Protein AF-A0A069CUX2-F1 (afdb_monomer_lite)

Structure (mmCIF, N/CA/C/O backbone):
data_AF-A0A069CUX2-F1
#
_entry.id   AF-A0A069CUX2-F1
#
loop_
_atom_site.group_PDB
_atom_site.id
_atom_site.type_symbol
_atom_site.label_atom_id
_atom_site.label_alt_id
_atom_site.label_comp_id
_atom_site.label_asym_id
_atom_site.label_entity_id
_atom_site.label_seq_id
_atom_site.pdbx_PDB_ins_code
_atom_site.Cartn_x
_atom_site.Cartn_y
_atom_site.Cartn_z
_atom_site.occupancy
_atom_site.B_iso_or_equiv
_atom_site.auth_seq_id
_atom_site.auth_comp_id
_atom_site.auth_asym_id
_atom_site.auth_atom_id
_atom_site.pdbx_PDB_model_num
ATOM 1 N N . MET A 1 1 ? -10.751 4.506 -2.041 1.00 89.06 1 MET A N 1
ATOM 2 C CA . MET A 1 1 ? -9.769 3.630 -2.712 1.00 89.06 1 MET A CA 1
ATOM 3 C C . MET A 1 1 ? -8.848 4.485 -3.562 1.00 89.06 1 MET A C 1
ATOM 5 O O . MET A 1 1 ? -9.342 5.306 -4.328 1.00 89.06 1 MET A O 1
ATOM 9 N N . VAL A 1 2 ? -7.538 4.305 -3.419 1.00 91.25 2 VAL A N 1
ATOM 10 C CA . VAL A 1 2 ? -6.499 4.920 -4.254 1.00 91.25 2 VAL A CA 1
ATOM 11 C C . VAL A 1 2 ? -5.638 3.807 -4.830 1.00 91.25 2 VAL A C 1
ATOM 13 O O . VAL A 1 2 ? -5.231 2.904 -4.104 1.00 91.25 2 VAL A O 1
ATOM 16 N N . THR A 1 3 ? -5.342 3.892 -6.125 1.00 91.38 3 THR A N 1
ATOM 17 C CA . THR A 1 3 ? -4.471 2.940 -6.817 1.00 91.38 3 THR A CA 1
ATOM 18 C C . THR A 1 3 ? -3.313 3.683 -7.462 1.00 91.38 3 THR A C 1
ATOM 20 O O . THR A 1 3 ? -3.521 4.609 -8.246 1.00 91.38 3 THR A O 1
ATOM 23 N N . LEU A 1 4 ? -2.092 3.254 -7.155 1.00 88.75 4 LEU A N 1
ATOM 24 C CA . LEU A 1 4 ? -0.872 3.703 -7.808 1.00 88.75 4 LEU A CA 1
ATOM 25 C C . LEU A 1 4 ? -0.372 2.611 -8.755 1.00 88.75 4 LEU A C 1
ATOM 27 O O . LEU A 1 4 ? -0.191 1.462 -8.351 1.00 88.75 4 LEU A O 1
ATOM 31 N N . LYS A 1 5 ? -0.111 2.986 -10.008 1.00 88.75 5 LYS A N 1
ATOM 32 C CA . LYS A 1 5 ? 0.541 2.125 -10.995 1.00 88.75 5 LYS A CA 1
ATOM 33 C C . LYS A 1 5 ? 2.014 2.504 -11.103 1.00 88.75 5 LYS A C 1
ATOM 35 O O . LYS A 1 5 ? 2.330 3.647 -11.422 1.00 88.75 5 LYS A O 1
ATOM 40 N N . ILE A 1 6 ? 2.897 1.539 -10.879 1.00 84.81 6 ILE A N 1
ATOM 41 C CA . ILE A 1 6 ? 4.344 1.702 -11.021 1.00 84.81 6 ILE A CA 1
ATOM 42 C C . ILE A 1 6 ? 4.805 0.834 -12.183 1.00 84.81 6 ILE A C 1
ATOM 44 O O . ILE A 1 6 ? 4.644 -0.386 -12.162 1.00 84.81 6 ILE A O 1
ATOM 48 N N . GLU A 1 7 ? 5.381 1.467 -13.198 1.00 83.25 7 GLU A N 1
ATOM 49 C CA . GLU A 1 7 ? 5.952 0.779 -14.352 1.00 83.25 7 GLU A CA 1
ATOM 50 C C . GLU A 1 7 ? 7.473 0.728 -14.235 1.00 83.25 7 GLU A C 1
ATOM 52 O O . GLU A 1 7 ? 8.129 1.754 -14.043 1.00 83.25 7 GLU A O 1
ATOM 57 N N . THR A 1 8 ? 8.044 -0.465 -14.381 1.00 78.12 8 THR A N 1
ATOM 58 C CA . THR A 1 8 ? 9.497 -0.625 -14.480 1.00 78.12 8 THR A CA 1
ATOM 59 C C . THR A 1 8 ? 9.961 -0.455 -15.931 1.00 78.12 8 THR A C 1
ATOM 61 O O . THR A 1 8 ? 9.166 -0.609 -16.864 1.00 78.12 8 THR A O 1
ATOM 64 N N . PRO A 1 9 ? 11.262 -0.197 -16.169 1.00 77.00 9 PRO A N 1
ATOM 65 C CA . PRO A 1 9 ? 11.818 -0.113 -17.523 1.00 77.00 9 PRO A CA 1
ATOM 66 C C . PRO A 1 9 ? 11.586 -1.365 -18.386 1.00 77.00 9 PRO A C 1
ATOM 68 O O . PRO A 1 9 ? 11.558 -1.260 -19.606 1.00 77.00 9 PRO A O 1
ATOM 71 N N . ASN A 1 10 ? 11.369 -2.526 -17.760 1.00 78.62 10 ASN A N 1
ATOM 72 C CA . ASN A 1 10 ? 11.104 -3.804 -18.426 1.00 78.62 10 ASN A CA 1
ATOM 73 C C . ASN A 1 10 ? 9.605 -4.060 -18.679 1.00 78.62 10 ASN A C 1
ATOM 75 O O . ASN A 1 10 ? 9.201 -5.203 -18.896 1.00 78.62 10 ASN A O 1
ATOM 79 N N . HIS A 1 11 ? 8.773 -3.012 -18.628 1.00 74.81 11 HIS A N 1
ATOM 80 C CA . HIS A 1 11 ? 7.320 -3.065 -18.823 1.00 74.81 11 HIS A CA 1
ATOM 81 C C . HIS A 1 11 ? 6.565 -3.955 -17.817 1.00 74.81 11 HIS A C 1
ATOM 83 O O . HIS A 1 11 ? 5.430 -4.363 -18.074 1.00 74.81 11 HIS A O 1
ATOM 89 N N . ASN A 1 12 ? 7.153 -4.236 -16.649 1.00 80.19 12 ASN A N 1
ATOM 90 C CA . ASN A 1 12 ? 6.403 -4.819 -15.539 1.00 80.19 12 ASN A CA 1
ATOM 91 C C . ASN A 1 12 ? 5.596 -3.705 -14.865 1.00 80.19 12 ASN A C 1
ATOM 93 O O . ASN A 1 12 ? 6.144 -2.647 -14.556 1.00 80.19 12 ASN A O 1
ATOM 97 N N . ALA A 1 13 ? 4.305 -3.944 -14.636 1.00 83.12 13 ALA A N 1
ATOM 98 C CA . ALA A 1 13 ? 3.421 -3.002 -13.962 1.00 83.12 13 ALA A CA 1
ATOM 99 C C . ALA A 1 13 ? 2.986 -3.566 -12.609 1.00 83.12 13 ALA A C 1
ATOM 101 O O . ALA A 1 13 ? 2.346 -4.617 -12.547 1.00 83.12 13 ALA A O 1
ATOM 102 N N . TYR A 1 14 ? 3.325 -2.844 -11.548 1.00 87.31 14 TYR A N 1
ATOM 103 C CA . TYR A 1 14 ? 2.905 -3.117 -10.181 1.00 87.31 14 TYR A CA 1
ATOM 104 C C . TYR A 1 14 ? 1.748 -2.175 -9.842 1.00 87.31 14 TYR A C 1
ATOM 106 O O . TYR A 1 14 ? 1.843 -0.970 -10.077 1.00 87.31 14 TYR A O 1
ATOM 114 N N . HIS A 1 15 ? 0.658 -2.712 -9.306 1.00 90.25 15 HIS A N 1
ATOM 115 C CA . HIS A 1 15 ? -0.491 -1.936 -8.849 1.00 90.25 15 HIS A CA 1
ATOM 116 C C . HIS A 1 15 ? -0.561 -2.020 -7.335 1.00 90.25 15 HIS A C 1
ATOM 118 O O . HIS A 1 15 ? -0.734 -3.106 -6.782 1.00 90.25 15 HIS A O 1
ATOM 124 N N . LEU A 1 16 ? -0.419 -0.871 -6.685 1.00 91.25 16 LEU A N 1
ATOM 125 C CA . LEU A 1 16 ? -0.545 -0.719 -5.244 1.00 91.25 16 LEU A CA 1
ATOM 126 C C . LEU A 1 16 ? -1.908 -0.104 -4.997 1.00 91.25 16 LEU A C 1
ATOM 128 O O . LEU A 1 16 ? -2.165 1.005 -5.462 1.00 91.25 16 LEU A O 1
ATOM 132 N N . THR A 1 17 ? -2.773 -0.809 -4.285 1.00 92.75 17 THR A N 1
ATOM 133 C CA . THR A 1 17 ? -4.101 -0.313 -3.933 1.00 92.75 17 THR A CA 1
ATOM 134 C C . THR A 1 17 ? -4.177 -0.123 -2.433 1.00 92.75 17 THR A C 1
ATOM 136 O 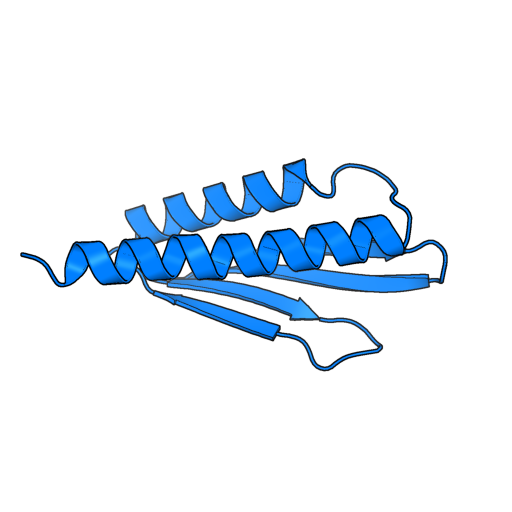O . THR A 1 17 ? -3.782 -1.001 -1.671 1.00 92.75 17 THR A O 1
ATOM 139 N N . VAL A 1 18 ? -4.679 1.037 -2.020 1.00 93.94 18 VAL A N 1
ATOM 140 C CA . VAL A 1 18 ? -5.028 1.334 -0.634 1.00 93.94 18 VAL A CA 1
ATOM 141 C C . VAL A 1 18 ? -6.517 1.639 -0.577 1.00 93.94 18 VAL A C 1
ATOM 143 O O . VAL A 1 18 ? -7.020 2.530 -1.270 1.00 93.94 18 VAL A O 1
ATOM 146 N N . GLU A 1 19 ? -7.238 0.916 0.260 1.00 96.06 19 GLU A N 1
ATOM 147 C CA . GLU A 1 19 ? -8.663 1.096 0.484 1.00 96.06 19 GLU A CA 1
ATOM 148 C C . GLU A 1 19 ? -8.919 1.414 1.951 1.00 96.06 19 GLU A C 1
ATOM 150 O O . GLU A 1 19 ? -8.407 0.734 2.834 1.00 96.06 19 GLU A O 1
ATOM 155 N N . LEU A 1 20 ? -9.712 2.455 2.199 1.00 95.00 20 LEU A N 1
ATOM 156 C CA . LEU A 1 20 ? -10.226 2.779 3.521 1.00 95.00 20 LEU A CA 1
ATOM 157 C C . LEU A 1 20 ? -11.6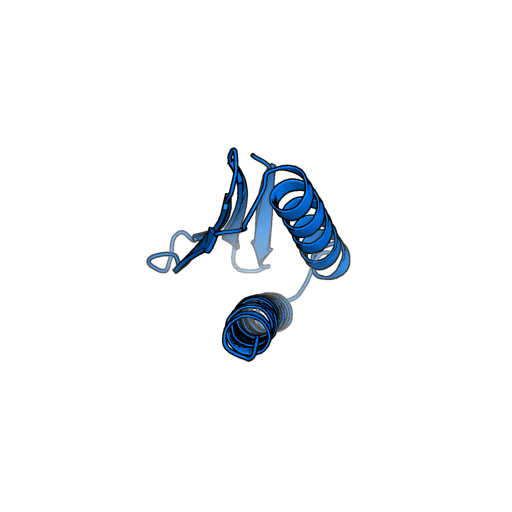50 2.248 3.630 1.00 95.00 20 LEU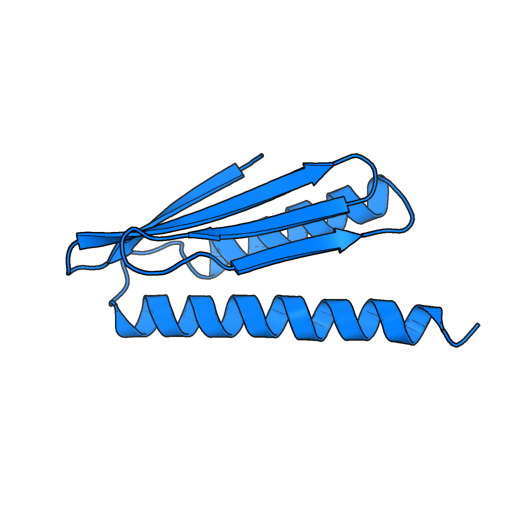 A C 1
ATOM 159 O O . LEU A 1 20 ? -12.501 2.568 2.801 1.00 95.00 20 LEU A O 1
ATOM 163 N N . ASN A 1 21 ? -11.886 1.486 4.683 1.00 92.25 21 ASN A N 1
ATOM 164 C CA . ASN A 1 21 ? -13.180 0.999 5.127 1.00 92.25 21 ASN A CA 1
ATOM 165 C C . ASN A 1 21 ? -13.409 1.470 6.572 1.00 92.25 21 ASN A C 1
ATOM 167 O O . ASN A 1 21 ? -12.488 1.969 7.212 1.00 92.25 21 ASN A O 1
ATOM 171 N N . ALA A 1 22 ? -14.625 1.289 7.097 1.00 90.25 22 ALA A N 1
ATOM 172 C CA . ALA A 1 22 ? -15.058 1.892 8.365 1.00 90.25 22 ALA A CA 1
ATOM 173 C C . ALA A 1 22 ? -14.054 1.754 9.524 1.00 90.25 22 ALA A C 1
ATOM 175 O O . ALA A 1 22 ? -13.810 2.731 10.211 1.00 90.25 22 ALA A O 1
ATOM 176 N N . THR A 1 23 ? -13.465 0.577 9.733 1.00 91.12 23 THR A N 1
ATOM 177 C CA . THR A 1 23 ? -12.461 0.331 10.787 1.00 91.12 23 THR A CA 1
ATOM 178 C C . THR A 1 23 ? -11.292 -0.502 10.263 1.00 91.12 23 THR A C 1
ATOM 180 O O . THR A 1 23 ? -10.726 -1.339 10.967 1.00 91.12 23 THR A O 1
ATOM 183 N N . GLN A 1 24 ? -10.982 -0.378 8.972 1.00 91.62 24 GLN A N 1
ATOM 184 C CA . GLN A 1 24 ? -9.880 -1.130 8.379 1.00 91.62 24 GLN A CA 1
ATOM 185 C C . GLN A 1 24 ? -9.288 -0.409 7.172 1.00 91.62 24 GLN A C 1
ATOM 187 O O . GLN A 1 24 ? -10.001 0.224 6.393 1.00 91.62 24 GLN A O 1
ATOM 192 N N . VAL A 1 25 ? -7.988 -0.591 6.979 1.00 93.38 25 VAL A N 1
ATOM 193 C CA . VAL A 1 25 ? -7.273 -0.210 5.764 1.00 93.38 25 VAL A CA 1
ATOM 194 C C . VAL A 1 25 ? -6.838 -1.482 5.051 1.00 93.38 25 VAL A C 1
ATOM 196 O O . VAL A 1 25 ? -6.207 -2.347 5.648 1.00 93.38 25 VAL A O 1
ATOM 199 N N . VAL A 1 26 ? -7.178 -1.625 3.775 1.00 92.69 26 VAL A N 1
ATOM 200 C CA . VAL A 1 26 ? -6.712 -2.747 2.954 1.00 92.69 26 VAL A CA 1
ATOM 201 C C . VAL A 1 26 ? -5.607 -2.243 2.045 1.00 92.69 26 VAL A C 1
ATOM 203 O O . VAL A 1 26 ? -5.811 -1.304 1.277 1.00 92.69 26 VAL A O 1
ATOM 206 N N . PHE A 1 27 ? -4.432 -2.856 2.139 1.00 92.69 27 PHE A N 1
ATOM 207 C CA . PHE A 1 27 ? -3.311 -2.601 1.247 1.00 92.69 27 PHE A CA 1
ATOM 208 C C . PHE A 1 27 ? -3.045 -3.831 0.394 1.00 92.69 27 PHE A C 1
ATOM 210 O O . PHE A 1 27 ? -2.815 -4.912 0.929 1.00 92.69 27 PHE A O 1
ATOM 217 N N . SER A 1 28 ? -3.025 -3.678 -0.925 1.00 91.56 28 SER A N 1
ATOM 218 C CA . SER A 1 28 ? -2.694 -4.770 -1.833 1.00 91.56 28 SER A CA 1
ATOM 219 C C . SER A 1 28 ? -1.669 -4.364 -2.880 1.00 91.56 28 SER A C 1
ATOM 221 O O . SER A 1 28 ? -1.621 -3.219 -3.329 1.00 91.56 28 SER A O 1
ATOM 223 N N . VAL A 1 29 ? -0.832 -5.322 -3.273 1.00 88.94 29 VAL A N 1
ATOM 224 C CA . VAL A 1 29 ? 0.172 -5.161 -4.326 1.00 88.94 29 VAL A CA 1
ATOM 225 C C . VAL A 1 29 ? 0.007 -6.286 -5.330 1.00 88.94 29 VAL A C 1
ATOM 227 O O . VAL A 1 29 ? 0.215 -7.441 -4.978 1.00 88.94 29 VAL A O 1
ATOM 230 N N . THR A 1 30 ? -0.301 -5.973 -6.584 1.00 89.69 30 THR A N 1
ATOM 231 C CA . THR A 1 30 ? -0.455 -6.965 -7.663 1.00 89.69 30 THR A CA 1
ATOM 232 C C . THR A 1 30 ? 0.456 -6.646 -8.845 1.00 89.69 30 THR A C 1
ATOM 234 O O . THR A 1 30 ? 0.796 -5.488 -9.081 1.00 89.69 30 THR A O 1
ATOM 237 N N . SER A 1 31 ? 0.839 -7.653 -9.632 1.00 85.31 31 SER A N 1
ATOM 238 C CA . SER A 1 31 ? 1.404 -7.432 -10.969 1.00 85.31 31 SER A CA 1
ATOM 239 C C . SER A 1 31 ? 0.982 -8.533 -11.933 1.00 85.31 31 SER A C 1
ATOM 241 O O . SER A 1 31 ? 0.442 -9.560 -11.530 1.00 85.31 31 SER A O 1
ATOM 243 N N . SER A 1 32 ? 1.296 -8.356 -13.214 1.00 78.44 32 SER A N 1
ATOM 244 C CA . SER A 1 32 ? 1.088 -9.384 -14.237 1.00 78.44 32 SER A CA 1
ATOM 245 C C . SER A 1 32 ? 1.922 -10.658 -14.038 1.00 78.44 32 SER A C 1
ATOM 247 O O . SER A 1 32 ? 1.628 -11.666 -14.676 1.00 78.44 32 SER A O 1
ATOM 249 N N . LYS A 1 33 ? 2.964 -10.633 -13.193 1.00 72.31 33 LYS A N 1
ATOM 250 C CA . LYS A 1 33 ? 3.940 -11.728 -13.043 1.00 72.31 33 LYS A CA 1
ATOM 251 C C . LYS A 1 33 ? 3.943 -12.415 -11.676 1.00 72.31 33 LYS A C 1
ATOM 253 O O . LYS A 1 33 ? 4.652 -13.404 -11.523 1.00 72.31 33 LYS A O 1
ATOM 258 N N . TYR A 1 34 ? 3.180 -11.937 -10.694 1.00 70.25 34 TYR A N 1
ATOM 259 C CA . TYR A 1 34 ? 3.056 -12.620 -9.403 1.00 70.25 34 TYR A CA 1
ATOM 260 C C . TYR A 1 34 ? 1.661 -12.437 -8.799 1.00 70.25 34 TYR A C 1
ATOM 262 O O . TYR A 1 34 ? 1.025 -11.395 -8.970 1.00 70.25 34 TYR A O 1
ATOM 270 N N . LEU A 1 35 ? 1.204 -13.469 -8.082 1.00 64.44 35 LEU A N 1
ATOM 271 C CA . LEU A 1 35 ? 0.008 -13.425 -7.241 1.00 64.44 35 LEU A CA 1
ATOM 272 C C . LEU A 1 35 ? 0.246 -12.415 -6.121 1.00 64.44 35 LEU A C 1
ATOM 274 O O . LEU A 1 35 ? 1.179 -12.568 -5.336 1.00 64.44 35 LEU A O 1
ATOM 278 N N . GLY A 1 36 ? -0.555 -11.354 -6.123 1.00 74.75 36 GLY A N 1
ATOM 279 C CA . GLY A 1 36 ? -0.367 -10.217 -5.240 1.00 74.75 36 GLY A CA 1
ATOM 280 C C . GLY A 1 36 ? -0.433 -10.552 -3.753 1.00 74.75 36 GLY A C 1
ATOM 281 O O . GLY A 1 36 ? -0.993 -11.571 -3.357 1.00 74.75 36 GLY A O 1
ATOM 282 N N . ALA A 1 37 ? 0.127 -9.666 -2.935 1.00 82.81 37 ALA A N 1
ATOM 283 C CA . ALA A 1 37 ? -0.060 -9.697 -1.490 1.00 82.81 37 ALA A CA 1
ATOM 284 C C . ALA A 1 37 ? -1.196 -8.743 -1.111 1.00 82.81 37 ALA A C 1
ATOM 286 O O . ALA A 1 37 ? -1.287 -7.651 -1.675 1.00 82.81 37 ALA A O 1
ATOM 287 N N . GLU A 1 38 ? -2.031 -9.143 -0.158 1.00 88.75 38 GLU A N 1
ATOM 288 C CA . GLU A 1 38 ? -3.074 -8.308 0.434 1.00 88.75 38 GLU A CA 1
ATOM 289 C C . GLU A 1 38 ? -2.923 -8.321 1.956 1.00 88.75 38 GLU A C 1
ATOM 291 O O . GLU A 1 38 ? -2.741 -9.372 2.570 1.00 88.75 38 GLU A O 1
ATOM 296 N N . PHE A 1 39 ? -2.992 -7.137 2.552 1.00 87.94 39 PHE A N 1
ATOM 297 C CA . PHE A 1 39 ? -2.879 -6.903 3.980 1.00 87.94 39 PHE A CA 1
ATOM 298 C C . PHE A 1 39 ? -4.128 -6.164 4.447 1.00 87.94 39 PHE A C 1
ATOM 300 O O . PHE A 1 39 ? -4.400 -5.048 4.003 1.00 87.94 39 PHE A O 1
ATOM 307 N N . VAL A 1 40 ? -4.880 -6.787 5.353 1.00 90.06 40 VAL A N 1
ATOM 308 C CA . VAL A 1 40 ? -6.053 -6.180 5.990 1.00 90.06 40 VAL A CA 1
ATOM 309 C C . VAL A 1 40 ? -5.645 -5.667 7.365 1.00 90.06 40 VAL A C 1
ATOM 311 O O . VAL A 1 40 ? -5.381 -6.443 8.282 1.00 90.06 40 VAL A O 1
ATOM 314 N N . LEU A 1 41 ? -5.594 -4.349 7.493 1.00 88.12 41 LEU A N 1
ATOM 315 C CA . LEU A 1 41 ? -5.098 -3.626 8.653 1.00 88.12 41 LEU A CA 1
ATOM 316 C C . LEU A 1 41 ? -6.298 -3.113 9.465 1.00 88.12 41 LEU A C 1
ATOM 318 O O . LEU A 1 41 ? -6.881 -2.080 9.140 1.00 88.12 41 LEU A O 1
ATOM 322 N N . LYS A 1 42 ? -6.723 -3.873 10.481 1.00 88.44 42 LYS A N 1
ATOM 323 C CA . LYS A 1 42 ? -7.906 -3.558 11.307 1.00 88.44 42 LYS A CA 1
ATOM 324 C C . LYS A 1 42 ? -7.580 -2.573 12.427 1.00 88.44 42 LYS A C 1
ATOM 326 O O . LYS A 1 42 ? -6.639 -2.813 13.174 1.00 88.44 42 LYS A O 1
ATOM 331 N N . THR A 1 43 ? -8.391 -1.536 12.580 1.00 86.50 43 THR A N 1
ATOM 332 C CA . THR A 1 43 ? -8.262 -0.509 13.622 1.00 86.50 43 THR A CA 1
ATOM 333 C C . THR A 1 43 ? -9.445 -0.546 14.590 1.00 86.50 43 THR A C 1
ATOM 335 O O . THR A 1 43 ? -10.474 -1.163 14.309 1.00 86.50 43 THR A O 1
ATOM 338 N N . LEU A 1 44 ? -9.301 0.127 15.734 1.00 84.75 44 LEU A N 1
ATOM 339 C CA . LEU A 1 44 ? -10.345 0.230 16.762 1.00 84.75 44 LEU A CA 1
ATOM 340 C C . LEU A 1 44 ? -11.543 1.075 16.313 1.00 84.75 44 LEU A C 1
ATOM 342 O O . LEU A 1 44 ? -12.689 0.774 16.641 1.00 84.75 44 LEU A O 1
ATOM 346 N N . ASP A 1 45 ? -11.272 2.138 15.560 1.00 89.50 45 ASP A N 1
ATOM 347 C CA . ASP A 1 45 ? -12.263 3.121 15.147 1.00 89.50 45 ASP A CA 1
ATOM 348 C C . ASP A 1 45 ? -11.951 3.697 13.755 1.00 89.50 45 ASP A C 1
ATOM 350 O O . ASP A 1 45 ? -10.913 3.409 13.142 1.00 89.50 45 ASP A O 1
ATOM 354 N N . ALA A 1 46 ? -12.890 4.504 13.257 1.00 91.06 46 ALA A N 1
ATOM 355 C CA . ALA A 1 46 ? -12.833 5.104 11.930 1.00 91.06 46 ALA A CA 1
ATOM 356 C C . ALA A 1 46 ? -11.818 6.242 11.795 1.00 91.06 46 ALA A C 1
ATOM 358 O O . ALA A 1 46 ? -11.219 6.379 10.730 1.00 91.06 46 ALA A O 1
ATOM 359 N N . ALA A 1 47 ? -11.595 7.031 12.848 1.00 91.06 47 ALA A N 1
ATOM 360 C CA . ALA A 1 47 ? -10.601 8.100 12.822 1.00 91.06 47 ALA A CA 1
ATOM 361 C C . ALA A 1 47 ? -9.189 7.504 12.729 1.00 91.06 47 ALA A C 1
ATOM 363 O O . ALA A 1 47 ? -8.404 7.899 11.870 1.00 91.06 47 ALA A O 1
ATOM 364 N N . THR A 1 48 ? -8.911 6.461 13.515 1.00 88.81 48 THR A N 1
ATOM 365 C CA . THR A 1 48 ? -7.653 5.708 13.446 1.00 88.81 48 THR A CA 1
ATOM 366 C C . THR A 1 48 ? -7.465 5.051 12.071 1.00 88.81 48 THR A C 1
ATOM 368 O O . THR A 1 48 ? -6.366 5.079 11.516 1.00 88.81 48 THR A O 1
ATOM 371 N N . ALA A 1 49 ? -8.527 4.491 11.474 1.00 90.25 49 ALA A N 1
ATOM 372 C CA . ALA A 1 49 ? -8.466 3.939 10.115 1.00 90.25 49 ALA A CA 1
ATOM 373 C C . ALA A 1 49 ? -8.070 5.009 9.084 1.00 90.25 49 ALA A C 1
ATOM 375 O O . ALA A 1 49 ? -7.226 4.769 8.218 1.00 90.25 49 ALA A O 1
ATOM 376 N N . GLU A 1 50 ? -8.660 6.199 9.190 1.00 92.81 50 GLU A N 1
ATOM 377 C CA . GLU A 1 50 ? -8.399 7.322 8.295 1.00 92.81 50 GLU A CA 1
ATOM 378 C C . GLU A 1 50 ? -6.959 7.848 8.429 1.00 92.81 50 GLU A C 1
ATOM 380 O O . GLU A 1 50 ? -6.280 8.054 7.418 1.00 92.81 50 GLU A O 1
ATOM 385 N N . GLU A 1 51 ? -6.445 7.986 9.653 1.00 90.31 51 GLU A N 1
ATOM 386 C CA . GLU A 1 51 ? -5.052 8.379 9.892 1.00 90.31 51 GLU A CA 1
ATOM 387 C C . GLU A 1 51 ? -4.062 7.380 9.279 1.00 90.31 51 GLU A C 1
ATOM 389 O O . GLU A 1 51 ? -3.138 7.775 8.558 1.00 90.31 51 GLU A O 1
ATOM 394 N N . GLN A 1 52 ? -4.283 6.080 9.498 1.00 88.31 52 GLN A N 1
ATOM 395 C CA . GLN A 1 52 ? -3.437 5.022 8.938 1.00 88.31 52 GLN A CA 1
ATOM 396 C C . GLN A 1 52 ? -3.498 4.993 7.408 1.00 88.31 52 GLN A C 1
ATOM 398 O O . GLN A 1 52 ? -2.474 4.815 6.743 1.00 88.31 52 GLN A O 1
ATOM 403 N N . TYR A 1 53 ? -4.675 5.239 6.831 1.00 93.00 53 TYR A N 1
ATOM 404 C CA . TYR A 1 53 ? -4.846 5.357 5.388 1.00 93.00 53 TYR A CA 1
ATOM 405 C C . TYR A 1 53 ? -3.987 6.487 4.805 1.00 93.00 53 TYR A C 1
ATOM 407 O O . TYR A 1 53 ? -3.210 6.256 3.873 1.00 93.00 53 TYR A O 1
ATOM 415 N N . TYR A 1 54 ? -4.054 7.698 5.370 1.00 93.06 54 TYR A N 1
ATOM 416 C CA . TYR A 1 54 ? -3.248 8.825 4.884 1.00 93.06 54 TYR A CA 1
ATOM 417 C C . TYR A 1 54 ? -1.753 8.648 5.144 1.00 93.06 54 TYR A C 1
ATOM 419 O O . TYR A 1 54 ? -0.936 9.038 4.302 1.00 93.06 54 TYR A O 1
ATOM 427 N N . TYR A 1 55 ? -1.379 8.038 6.269 1.00 88.75 55 TYR A N 1
ATOM 428 C CA . TYR A 1 55 ? 0.009 7.684 6.546 1.00 88.75 55 TYR A CA 1
ATOM 429 C C . TYR A 1 55 ? 0.563 6.745 5.466 1.00 88.75 55 TYR A C 1
ATOM 431 O O . TYR A 1 55 ? 1.634 7.005 4.907 1.00 88.75 55 TYR A O 1
ATOM 439 N N . LEU A 1 56 ? -0.201 5.716 5.091 1.00 89.56 56 LEU A N 1
ATOM 440 C CA . LEU A 1 56 ? 0.198 4.773 4.053 1.00 89.56 56 LEU A CA 1
ATOM 441 C C . LEU A 1 56 ? 0.332 5.442 2.680 1.00 89.56 56 LEU A C 1
ATOM 443 O O . LEU A 1 56 ? 1.334 5.244 1.989 1.00 89.56 56 LEU A O 1
ATOM 447 N N . LEU A 1 57 ? -0.632 6.291 2.309 1.00 90.75 57 LEU A N 1
ATOM 448 C CA . LEU A 1 57 ? -0.561 7.074 1.073 1.00 90.75 57 LEU A CA 1
ATOM 449 C C . LEU A 1 57 ? 0.670 7.980 1.036 1.00 90.75 57 LEU A C 1
ATOM 451 O O . LEU A 1 57 ? 1.316 8.094 -0.005 1.00 90.75 57 LEU A O 1
ATOM 455 N N . ARG A 1 58 ? 1.025 8.599 2.166 1.00 89.31 58 ARG A N 1
ATOM 456 C CA . ARG A 1 58 ? 2.215 9.445 2.272 1.00 89.31 58 ARG A CA 1
ATOM 457 C C . ARG A 1 58 ? 3.498 8.643 2.068 1.00 89.31 58 ARG A C 1
ATOM 459 O O . ARG A 1 58 ? 4.370 9.101 1.330 1.00 89.31 58 ARG A O 1
ATOM 466 N N . ILE A 1 59 ? 3.615 7.464 2.683 1.00 86.81 59 ILE A N 1
ATOM 467 C CA . ILE A 1 59 ? 4.777 6.586 2.480 1.00 86.81 59 ILE A CA 1
ATOM 468 C C . ILE A 1 59 ? 4.884 6.209 1.003 1.00 86.81 59 ILE A C 1
ATOM 470 O O . ILE A 1 59 ? 5.932 6.440 0.398 1.00 86.81 59 ILE A O 1
ATOM 474 N N . ILE A 1 60 ? 3.798 5.702 0.412 1.00 88.06 60 ILE A N 1
ATOM 475 C CA . ILE A 1 60 ? 3.761 5.294 -0.998 1.00 88.06 60 ILE A CA 1
ATOM 476 C C . ILE A 1 60 ? 4.147 6.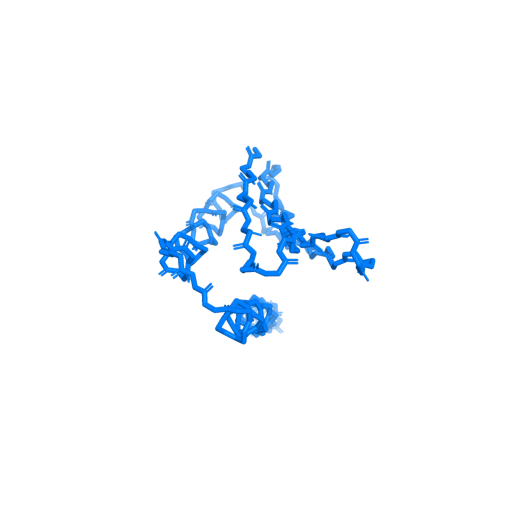473 -1.902 1.00 88.06 60 ILE A C 1
ATOM 478 O O . ILE A 1 60 ? 5.043 6.353 -2.735 1.00 88.06 60 ILE A O 1
ATOM 482 N N . GLY A 1 61 ? 3.535 7.639 -1.697 1.00 85.00 61 GLY A N 1
ATOM 483 C CA . GLY A 1 61 ? 3.837 8.841 -2.468 1.00 85.00 61 GLY A CA 1
ATOM 484 C C . GLY A 1 61 ? 5.302 9.266 -2.357 1.00 85.00 61 GLY A C 1
ATOM 485 O O . GLY A 1 61 ? 5.894 9.649 -3.357 1.00 85.00 61 GLY A O 1
ATOM 486 N N . SER A 1 62 ? 5.912 9.150 -1.173 1.00 83.62 62 SER A N 1
ATOM 487 C CA . SER A 1 62 ? 7.322 9.508 -0.965 1.00 83.62 62 SER A CA 1
ATOM 488 C C . SER A 1 62 ? 8.309 8.526 -1.606 1.00 83.62 62 SER A C 1
ATOM 490 O O . SER A 1 62 ? 9.372 8.939 -2.062 1.00 83.62 62 SER A O 1
ATOM 492 N N . GLN A 1 63 ? 7.960 7.239 -1.664 1.00 84.50 63 GLN A N 1
ATOM 493 C CA . GLN A 1 63 ? 8.842 6.183 -2.167 1.00 84.50 63 GLN A CA 1
ATOM 494 C C . GLN A 1 63 ? 8.738 5.980 -3.682 1.00 84.50 63 GLN A C 1
ATOM 496 O O . GLN A 1 63 ? 9.678 5.472 -4.286 1.00 84.50 63 GLN A O 1
ATOM 501 N N . PHE A 1 64 ? 7.617 6.364 -4.302 1.00 82.25 64 PHE A N 1
ATOM 502 C CA . PHE A 1 64 ? 7.326 6.063 -5.708 1.00 82.25 64 PHE A CA 1
ATOM 503 C C . PHE A 1 64 ? 7.088 7.302 -6.589 1.00 82.25 64 PHE A C 1
ATOM 505 O O . PHE A 1 64 ? 6.459 7.208 -7.640 1.00 82.25 64 PHE A O 1
ATOM 512 N N . PHE A 1 65 ? 7.612 8.468 -6.188 1.00 71.62 65 PHE A N 1
ATOM 513 C CA . PHE A 1 65 ? 7.376 9.750 -6.874 1.00 71.62 65 PHE A CA 1
ATOM 514 C C . PHE A 1 65 ? 8.108 9.917 -8.219 1.00 71.62 65 PHE A C 1
ATOM 516 O O . PHE A 1 65 ? 7.768 10.803 -9.002 1.00 71.62 65 PHE A O 1
ATOM 523 N N . SER A 1 66 ? 9.128 9.107 -8.509 1.00 69.75 66 SER A N 1
ATOM 524 C CA . SER A 1 66 ? 9.960 9.254 -9.707 1.00 69.75 66 SER A CA 1
ATOM 525 C C . SER A 1 66 ? 10.122 7.942 -10.470 1.00 69.75 66 SER A C 1
ATOM 527 O O . SER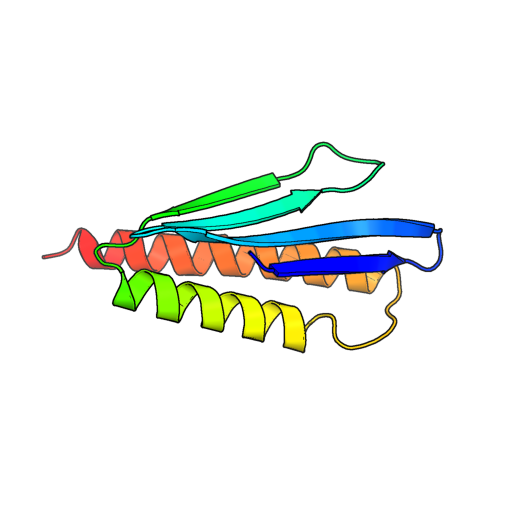 A 1 66 ? 9.877 6.850 -9.959 1.00 69.75 66 SER A O 1
ATOM 529 N N . ARG A 1 67 ? 10.526 8.054 -11.741 1.00 67.62 67 ARG A N 1
ATOM 530 C CA . ARG A 1 67 ? 10.864 6.895 -12.569 1.00 67.62 67 ARG A CA 1
ATOM 531 C C . ARG A 1 67 ? 12.094 6.210 -11.973 1.00 67.62 67 ARG A C 1
ATOM 533 O O . ARG A 1 67 ? 13.150 6.828 -11.874 1.00 67.62 67 ARG A O 1
ATOM 540 N N . MET A 1 68 ? 11.946 4.944 -11.604 1.00 78.62 68 MET A N 1
ATOM 541 C CA . MET A 1 68 ? 12.959 4.165 -10.889 1.00 78.62 68 MET A CA 1
ATOM 542 C C . MET A 1 68 ? 13.420 2.958 -11.703 1.00 78.62 68 MET A C 1
ATOM 544 O O . MET A 1 68 ? 12.727 2.503 -12.618 1.00 78.62 68 MET A O 1
ATOM 548 N N . SER A 1 69 ? 14.600 2.431 -11.373 1.00 82.50 69 SER A N 1
ATOM 549 C CA . SER A 1 69 ? 15.034 1.144 -11.913 1.00 82.50 69 SER A CA 1
ATOM 550 C C . SER A 1 69 ? 14.146 0.010 -11.378 1.00 82.50 69 SER A C 1
ATOM 552 O O . SER A 1 69 ? 13.406 0.172 -10.403 1.00 82.50 69 SER A O 1
ATOM 554 N N . GLU A 1 70 ? 14.203 -1.163 -12.010 1.00 80.88 70 GLU A N 1
ATOM 555 C CA . GLU A 1 70 ? 13.473 -2.334 -11.508 1.00 80.88 70 GLU A CA 1
ATOM 556 C C . GLU A 1 70 ? 13.968 -2.765 -10.119 1.00 80.88 70 GLU A C 1
ATOM 558 O O . GLU A 1 70 ? 13.155 -3.096 -9.258 1.00 80.88 70 GLU A O 1
ATOM 563 N N . VAL A 1 71 ? 15.280 -2.688 -9.877 1.00 83.12 71 VAL A N 1
ATOM 564 C CA . VAL A 1 71 ? 15.885 -3.027 -8.581 1.00 83.12 71 VAL A CA 1
ATOM 565 C C . VAL A 1 71 ? 15.400 -2.074 -7.491 1.00 83.12 71 VAL A C 1
ATOM 567 O O . VAL A 1 71 ? 14.990 -2.532 -6.425 1.00 83.12 71 VAL A O 1
ATOM 570 N N . ASP A 1 72 ? 15.371 -0.769 -7.766 1.00 84.81 72 ASP A N 1
ATOM 571 C CA . ASP A 1 72 ? 14.882 0.228 -6.805 1.00 84.81 72 ASP A CA 1
ATOM 572 C C . ASP A 1 72 ? 13.384 0.050 -6.538 1.00 84.81 72 ASP A C 1
ATOM 574 O O . ASP A 1 72 ? 12.942 0.126 -5.395 1.00 84.81 72 ASP A O 1
ATOM 578 N N . THR A 1 73 ? 12.604 -0.273 -7.576 1.00 82.50 73 THR A N 1
ATOM 579 C CA . THR A 1 73 ? 11.165 -0.549 -7.444 1.00 82.50 73 THR A CA 1
ATOM 580 C C . THR A 1 73 ? 10.920 -1.738 -6.517 1.00 82.50 73 THR A C 1
ATOM 582 O O . THR A 1 73 ? 10.132 -1.637 -5.579 1.00 82.50 73 THR A O 1
ATOM 585 N N . LEU A 1 74 ? 11.616 -2.855 -6.744 1.00 83.44 74 LEU A N 1
ATOM 586 C CA . LEU A 1 74 ? 11.507 -4.054 -5.910 1.00 83.44 74 LEU A CA 1
ATOM 587 C C . LEU A 1 74 ? 12.002 -3.808 -4.481 1.00 83.44 74 LEU A C 1
ATOM 589 O O . LEU A 1 74 ? 11.393 -4.288 -3.525 1.00 83.44 74 LEU A O 1
ATOM 593 N N . THR A 1 75 ? 13.071 -3.026 -4.327 1.00 86.31 75 THR A N 1
ATOM 594 C CA . THR A 1 75 ? 13.616 -2.654 -3.016 1.00 86.31 75 THR A CA 1
ATOM 595 C C . THR A 1 75 ? 12.620 -1.803 -2.233 1.00 86.31 75 THR A C 1
ATOM 597 O O . THR A 1 75 ? 12.324 -2.112 -1.080 1.00 86.31 75 THR A O 1
ATOM 600 N N . ASN A 1 76 ? 12.028 -0.785 -2.862 1.00 87.56 76 ASN A N 1
ATOM 601 C CA . ASN A 1 76 ? 11.019 0.063 -2.231 1.00 87.56 76 ASN A CA 1
ATOM 602 C C . ASN A 1 76 ? 9.752 -0.724 -1.888 1.00 87.56 76 ASN A C 1
ATOM 604 O O . ASN A 1 76 ? 9.217 -0.558 -0.797 1.00 87.56 76 ASN A O 1
ATOM 608 N N . LEU A 1 77 ? 9.312 -1.637 -2.760 1.00 84.56 77 LEU A N 1
ATOM 609 C CA . LEU A 1 77 ? 8.191 -2.535 -2.469 1.00 84.56 77 LEU A CA 1
ATOM 610 C C . LEU A 1 77 ? 8.465 -3.420 -1.252 1.00 84.56 77 LEU A C 1
ATOM 612 O O . LEU A 1 77 ? 7.622 -3.519 -0.362 1.00 84.56 77 LEU A O 1
ATOM 616 N N . SER A 1 78 ? 9.650 -4.028 -1.189 1.00 85.00 78 SER A N 1
ATOM 617 C CA . SER A 1 78 ? 10.058 -4.845 -0.045 1.00 85.00 78 SER A CA 1
ATOM 618 C C . SER A 1 78 ? 10.094 -4.021 1.244 1.00 85.00 78 SER A C 1
ATOM 620 O O . SER A 1 78 ? 9.541 -4.441 2.261 1.00 85.00 78 SER A O 1
ATOM 622 N N . ASN A 1 79 ? 10.674 -2.818 1.200 1.00 86.75 79 ASN A N 1
ATOM 623 C CA . ASN A 1 79 ? 10.747 -1.912 2.346 1.00 86.75 79 ASN A CA 1
ATOM 624 C C . ASN A 1 79 ? 9.363 -1.451 2.812 1.00 86.75 79 ASN A C 1
ATOM 626 O O . ASN A 1 79 ? 9.116 -1.387 4.017 1.00 86.75 79 ASN A O 1
ATOM 630 N N . LEU A 1 80 ? 8.458 -1.154 1.877 1.00 85.69 80 LEU A N 1
ATOM 631 C CA . LEU A 1 80 ? 7.075 -0.796 2.171 1.00 85.69 80 LEU A CA 1
ATOM 632 C C . LEU A 1 80 ? 6.366 -1.938 2.901 1.00 85.69 80 LEU A C 1
ATOM 634 O O . LEU A 1 80 ? 5.831 -1.721 3.984 1.00 85.69 80 LEU A O 1
ATOM 638 N N . ILE A 1 81 ? 6.424 -3.158 2.358 1.00 84.44 81 ILE A N 1
ATOM 639 C CA . ILE A 1 81 ? 5.795 -4.341 2.967 1.00 84.44 81 ILE A CA 1
ATOM 640 C C . ILE A 1 81 ? 6.351 -4.591 4.373 1.00 84.44 81 ILE A C 1
ATOM 642 O O . ILE A 1 81 ? 5.578 -4.753 5.316 1.00 84.44 81 ILE A O 1
ATOM 646 N N . HIS A 1 82 ? 7.676 -4.560 4.545 1.00 83.81 82 HIS A N 1
ATOM 647 C CA . HIS A 1 82 ? 8.294 -4.738 5.863 1.00 83.81 82 HIS A CA 1
ATOM 648 C C . HIS A 1 82 ? 7.895 -3.637 6.849 1.00 83.81 82 HIS A C 1
ATOM 650 O O . HIS A 1 82 ? 7.665 -3.924 8.020 1.00 83.81 82 HIS A O 1
ATOM 656 N N . THR A 1 83 ? 7.800 -2.385 6.393 1.00 81.62 83 THR A N 1
ATOM 657 C CA . THR A 1 83 ? 7.394 -1.247 7.231 1.00 81.62 83 THR A CA 1
ATOM 658 C C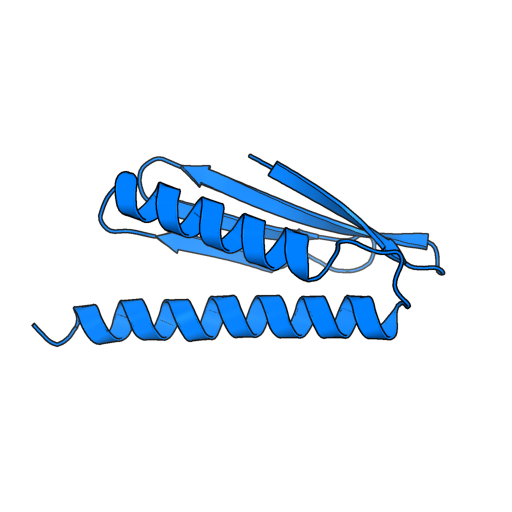 . THR A 1 83 ? 5.953 -1.402 7.702 1.00 81.62 83 THR A C 1
ATOM 660 O O . THR A 1 83 ? 5.679 -1.207 8.883 1.00 81.62 83 THR A O 1
ATOM 663 N N . ILE A 1 84 ? 5.049 -1.799 6.801 1.00 81.06 84 ILE A N 1
ATOM 664 C CA . ILE A 1 84 ? 3.642 -2.061 7.124 1.00 81.06 84 ILE A CA 1
ATOM 665 C C . ILE A 1 84 ? 3.547 -3.166 8.169 1.00 81.06 84 ILE A C 1
ATOM 667 O O . ILE A 1 84 ? 2.960 -2.948 9.222 1.00 81.06 84 ILE A O 1
ATOM 671 N N . LEU A 1 85 ? 4.175 -4.317 7.915 1.00 80.50 85 LEU A N 1
ATOM 672 C CA . LEU A 1 85 ? 4.132 -5.457 8.830 1.00 80.50 85 LEU A CA 1
ATOM 673 C C . LEU A 1 85 ? 4.720 -5.115 10.204 1.00 80.50 85 LEU A C 1
ATOM 675 O O . LEU A 1 85 ? 4.089 -5.375 11.223 1.00 80.50 85 LEU A O 1
ATOM 679 N N . LYS A 1 86 ? 5.893 -4.472 10.239 1.00 79.31 86 LYS A N 1
ATOM 680 C CA . LYS A 1 86 ? 6.568 -4.105 11.488 1.00 79.31 86 LYS A CA 1
ATOM 681 C C . LYS A 1 86 ? 5.763 -3.100 12.308 1.00 79.31 86 LYS A C 1
ATOM 683 O O . LYS A 1 86 ? 5.620 -3.280 13.513 1.00 79.31 86 LYS A O 1
ATOM 688 N N . ASN A 1 87 ? 5.272 -2.033 11.680 1.00 71.81 87 ASN A N 1
ATOM 689 C CA . ASN A 1 87 ? 4.522 -1.007 12.399 1.00 71.81 87 ASN A CA 1
ATOM 690 C C . ASN A 1 87 ? 3.182 -1.562 12.890 1.00 71.81 87 ASN A C 1
ATOM 692 O O . ASN A 1 87 ? 2.783 -1.256 14.007 1.00 71.81 87 ASN A O 1
ATOM 696 N N . TRP A 1 88 ? 2.530 -2.434 12.117 1.00 67.69 88 TRP A N 1
ATOM 697 C CA . TRP A 1 88 ? 1.264 -3.036 12.531 1.00 67.69 88 TRP A CA 1
ATOM 698 C C . TRP A 1 88 ? 1.418 -4.044 13.677 1.00 67.69 88 TRP A C 1
ATOM 700 O O . TRP A 1 88 ? 0.607 -4.057 14.601 1.00 67.69 88 TRP A O 1
ATOM 710 N N . GLU A 1 89 ? 2.486 -4.850 13.671 1.00 59.66 89 GLU A N 1
ATOM 711 C CA . GLU A 1 89 ? 2.801 -5.734 14.800 1.00 59.66 89 GLU A CA 1
ATOM 712 C C . GLU A 1 89 ? 3.043 -4.954 16.100 1.00 59.66 89 GLU A C 1
ATOM 714 O O . GLU A 1 89 ? 2.657 -5.423 17.171 1.00 59.66 89 GLU A O 1
ATOM 719 N N . LEU A 1 90 ? 3.659 -3.770 16.020 1.00 56.59 90 LEU A N 1
ATOM 720 C CA . LEU A 1 90 ? 3.899 -2.913 17.184 1.00 56.59 90 LEU A CA 1
ATOM 721 C C . LEU A 1 90 ? 2.588 -2.373 17.770 1.00 56.59 90 LEU A C 1
ATOM 723 O O . LEU A 1 90 ? 2.376 -2.535 18.969 1.00 56.59 90 LEU A O 1
ATOM 727 N N . PHE A 1 91 ? 1.677 -1.864 16.932 1.00 54.72 91 PHE A N 1
ATOM 728 C CA . PHE A 1 91 ? 0.343 -1.438 17.381 1.00 54.72 91 PHE A CA 1
ATOM 729 C C . PHE A 1 91 ? -0.436 -2.589 18.042 1.00 54.72 91 PHE A C 1
ATOM 731 O O . PHE A 1 91 ? -0.985 -2.415 19.123 1.00 54.72 91 PHE A O 1
ATOM 738 N N . SER A 1 92 ? -0.385 -3.803 17.479 1.00 51.69 92 SER A N 1
ATOM 739 C CA . SER A 1 92 ? -1.070 -4.970 18.068 1.00 51.69 92 SER A CA 1
ATOM 740 C C . SER A 1 92 ? -0.473 -5.466 19.396 1.00 51.69 92 SER A C 1
ATOM 742 O O . SER A 1 92 ? -1.142 -6.162 20.161 1.00 51.69 92 SER A O 1
ATOM 744 N N . LYS A 1 93 ? 0.804 -5.165 19.672 1.00 51.12 93 LYS A N 1
ATOM 745 C CA . LYS A 1 93 ? 1.492 -5.573 20.909 1.00 51.12 93 LYS A CA 1
ATOM 746 C C . LYS A 1 93 ? 1.336 -4.551 22.027 1.00 51.12 93 LYS A C 1
ATOM 748 O O . LYS A 1 93 ? 1.227 -4.967 23.176 1.00 51.12 93 LYS A O 1
ATOM 753 N N . GLU A 1 94 ? 1.311 -3.260 21.705 1.00 50.28 94 GLU A N 1
ATOM 754 C CA . GLU A 1 94 ? 1.013 -2.206 22.684 1.00 50.28 94 GLU A CA 1
ATOM 755 C C . GLU A 1 94 ? -0.423 -2.335 23.227 1.00 50.28 94 GLU A C 1
ATOM 757 O O . GLU A 1 94 ? -0.635 -2.134 24.416 1.00 50.28 94 GLU A O 1
ATOM 762 N N . GLU A 1 95 ? -1.376 -2.811 22.419 1.00 47.06 95 GLU A N 1
ATOM 763 C CA . GLU A 1 95 ? -2.770 -3.054 22.839 1.00 47.06 95 GLU A CA 1
ATOM 764 C C . GLU A 1 95 ? -2.989 -4.290 23.737 1.00 47.06 95 GLU A C 1
ATOM 766 O O . GLU A 1 95 ? -4.045 -4.416 24.347 1.00 47.06 95 GLU A O 1
ATOM 771 N N . ASN A 1 96 ? -2.030 -5.220 23.840 1.00 46.44 96 ASN A N 1
ATOM 772 C CA . ASN A 1 96 ? -2.156 -6.417 24.696 1.00 46.44 96 ASN A CA 1
ATOM 773 C C . ASN A 1 96 ? -1.542 -6.234 26.098 1.00 46.44 96 ASN A C 1
ATOM 775 O O . ASN A 1 96 ? -1.438 -7.204 26.853 1.00 46.44 96 ASN A O 1
ATOM 779 N N . HIS A 1 97 ? -1.088 -5.022 26.426 1.00 39.91 97 HIS A N 1
ATOM 780 C CA . HIS A 1 97 ? -0.378 -4.718 27.669 1.00 39.91 97 HIS A CA 1
ATOM 781 C C . HIS A 1 97 ? -1.140 -3.811 28.652 1.00 39.91 97 HIS A C 1
ATOM 783 O O . HIS A 1 97 ? -0.544 -3.440 29.664 1.00 39.91 97 HIS A O 1
ATOM 789 N N . ASP A 1 98 ? -2.430 -3.547 28.411 1.00 39.06 98 ASP A N 1
ATOM 790 C CA . ASP A 1 98 ? -3.353 -2.878 29.349 1.00 39.06 98 ASP A CA 1
ATOM 791 C C . ASP A 1 98 ? -4.423 -3.835 29.910 1.00 39.06 98 ASP A C 1
ATOM 793 O O . ASP A 1 98 ? -5.058 -4.574 29.119 1.00 39.06 98 ASP A O 1
#

Radius of gyration: 14.26 Å; chains: 1; bounding box: 31×23×48 Å

Sequence (98 aa):
MVTLKIETPNHNAYHLTVELNATQVVFSVTSSKYLGAEFVLKTLDAATAEEQYYYLLRIIGSQFFSRMSEVDTLTNLSNLIHTILKNWELFSKEENHD

Secondary structure (DSSP, 8-state):
-EEEEEE-TTS-EEEEEEEEETTEEEEEEEETTEEEEEEEEE-SSHHHHHHHHHHHHHHHHHHSSS---HHHHHHHHHHHHHHHHHHHHHHHHHTT--

pLDDT: mean 81.6, std 12.74, range [39.06, 96.06]

Organism: Weissella oryzae (strain DSM 25784 / JCM 18191 / LMG 30913 / SG25) (NCBI:txid1329250)

Foldseek 3Di:
DDWDWAAAPVRKIKIWDWDQDFFWIWTWIDTPPDDIDIDIQGHPGRVVSVVVSVVLVVLCCVQRVDHDHPVSVVVSVVVSVCVVVVVSVVVVVVVVPD